Protein AF-A0A947C967-F1 (afdb_monomer_lite)

Sequence (89 aa):
IIDDCTVRVDDFVYDGTGIDVRFYGGLGGDYSGGFSMSEEDLRRIGGYDGSEPVYAQLPEDRTFDDLDGISVWCVPVSASFGDGLFTNP

Structure (mmCIF, N/CA/C/O backbone):
data_AF-A0A947C967-F1
#
_entry.id   AF-A0A947C967-F1
#
loop_
_atom_site.group_PDB
_atom_site.id
_atom_site.type_symbol
_atom_site.label_atom_id
_atom_site.label_alt_id
_atom_site.label_comp_id
_atom_site.label_asym_id
_atom_site.label_entity_id
_atom_site.label_seq_id
_atom_site.pdbx_PDB_ins_code
_atom_site.Cartn_x
_atom_site.Cartn_y
_atom_site.Cartn_z
_atom_site.occupancy
_atom_site.B_iso_or_equiv
_atom_site.auth_seq_id
_atom_site.auth_comp_id
_atom_site.auth_asym_id
_atom_site.auth_atom_id
_atom_site.pdbx_PDB_model_num
ATOM 1 N N . ILE A 1 1 ? 1.448 -3.133 11.428 1.00 91.38 1 ILE A N 1
ATOM 2 C CA . ILE A 1 1 ? 0.625 -2.055 12.028 1.00 91.38 1 ILE A CA 1
ATOM 3 C C . ILE A 1 1 ? 1.423 -1.477 13.185 1.00 91.38 1 ILE A C 1
ATOM 5 O O . ILE A 1 1 ? 1.916 -2.266 13.985 1.00 91.38 1 ILE A O 1
ATOM 9 N N . ILE A 1 2 ? 1.650 -0.162 13.205 1.00 94.31 2 ILE A N 1
ATOM 10 C CA . ILE A 1 2 ? 2.488 0.492 14.231 1.00 94.31 2 ILE A CA 1
ATOM 11 C C . ILE A 1 2 ? 1.702 1.429 15.158 1.00 94.31 2 ILE A C 1
ATOM 13 O O . ILE A 1 2 ? 2.162 1.690 16.267 1.00 94.31 2 ILE A O 1
ATOM 17 N N . ASP A 1 3 ? 0.518 1.871 14.736 1.00 93.81 3 ASP A N 1
ATOM 18 C CA . ASP A 1 3 ? -0.448 2.662 15.507 1.00 93.81 3 ASP A CA 1
ATOM 19 C C . ASP A 1 3 ? -1.855 2.505 14.897 1.00 93.81 3 ASP A C 1
ATOM 21 O O . ASP A 1 3 ? -2.031 1.691 13.989 1.00 93.81 3 ASP A O 1
ATOM 25 N N . ASP A 1 4 ? -2.839 3.261 15.398 1.00 92.62 4 ASP A N 1
ATOM 26 C CA . ASP A 1 4 ? -4.268 3.141 15.063 1.00 92.62 4 ASP A CA 1
ATOM 27 C C . ASP A 1 4 ? -4.623 3.496 13.611 1.00 92.62 4 ASP A C 1
ATOM 29 O O . ASP A 1 4 ? -5.714 3.153 13.157 1.00 92.62 4 ASP A O 1
ATOM 33 N N . CYS A 1 5 ? -3.726 4.145 12.861 1.00 95.00 5 CYS A N 1
ATOM 34 C CA . CYS A 1 5 ? -3.967 4.473 11.457 1.00 95.00 5 CYS A CA 1
ATOM 35 C C . CYS A 1 5 ? -2.805 4.153 10.515 1.00 95.00 5 CYS A C 1
ATOM 37 O O . CYS A 1 5 ? -2.948 4.364 9.313 1.00 95.00 5 CYS A O 1
ATOM 39 N N . THR A 1 6 ? -1.686 3.608 11.003 1.00 96.25 6 THR A N 1
ATOM 40 C CA . THR A 1 6 ? -0.473 3.455 10.187 1.00 96.25 6 THR A CA 1
ATOM 41 C C . THR A 1 6 ? 0.002 2.008 10.054 1.00 96.25 6 THR A C 1
ATOM 43 O O . THR A 1 6 ? 0.274 1.285 11.023 1.00 96.25 6 THR A O 1
ATOM 46 N N . VAL A 1 7 ? 0.206 1.597 8.804 1.00 96.25 7 VAL A N 1
ATOM 47 C CA . VAL A 1 7 ? 0.916 0.375 8.422 1.00 96.25 7 VAL A CA 1
ATOM 48 C C . VAL A 1 7 ? 2.303 0.758 7.922 1.00 96.25 7 VAL A C 1
ATOM 50 O O . VAL A 1 7 ? 2.450 1.452 6.922 1.00 96.25 7 VAL A O 1
ATOM 53 N N . ARG A 1 8 ? 3.337 0.275 8.612 1.00 96.06 8 ARG A N 1
ATOM 54 C CA . ARG A 1 8 ? 4.717 0.312 8.125 1.00 96.06 8 ARG A CA 1
ATOM 55 C C . ARG A 1 8 ? 4.976 -0.901 7.231 1.00 96.06 8 ARG A C 1
ATOM 57 O O . ARG A 1 8 ? 4.698 -2.025 7.650 1.00 96.06 8 ARG A O 1
ATOM 64 N N . VAL A 1 9 ? 5.509 -0.656 6.040 1.00 95.94 9 VAL A N 1
ATOM 65 C CA . VAL A 1 9 ? 5.937 -1.659 5.063 1.00 95.94 9 VAL A CA 1
ATOM 66 C C . VAL A 1 9 ? 7.461 -1.615 4.986 1.00 95.94 9 VAL A C 1
ATOM 68 O O . VAL A 1 9 ? 8.043 -0.647 4.497 1.00 95.94 9 VAL A O 1
ATOM 71 N N . ASP A 1 10 ? 8.096 -2.648 5.527 1.00 95.94 10 ASP A N 1
ATOM 72 C CA . ASP A 1 10 ? 9.547 -2.834 5.503 1.00 95.94 10 ASP A CA 1
ATOM 73 C C . ASP A 1 10 ? 9.989 -3.605 4.255 1.00 95.94 10 ASP A C 1
ATOM 75 O O . ASP A 1 10 ? 9.174 -4.270 3.613 1.00 95.94 10 ASP A O 1
ATOM 79 N N . ASP A 1 11 ? 11.274 -3.485 3.904 1.00 96.25 11 ASP A N 1
ATOM 80 C CA . ASP A 1 11 ? 11.892 -4.159 2.752 1.00 96.25 11 ASP A CA 1
ATOM 81 C C . ASP A 1 11 ? 11.102 -3.956 1.440 1.00 96.25 11 ASP A C 1
ATOM 83 O O . ASP A 1 11 ? 11.028 -4.830 0.573 1.00 96.25 11 ASP A O 1
ATOM 8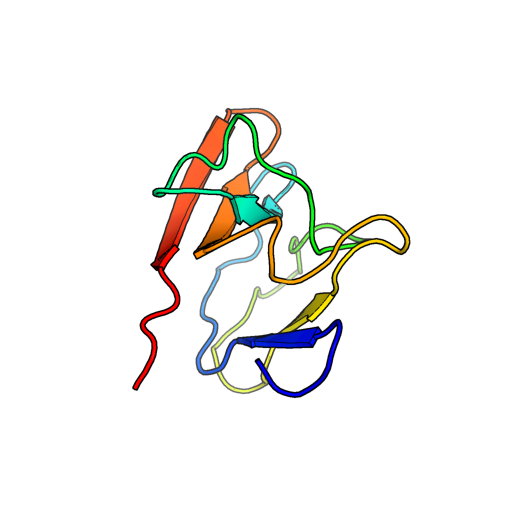7 N N . PHE A 1 12 ? 10.480 -2.780 1.293 1.00 96.88 12 PHE A N 1
ATOM 88 C CA . PHE A 1 12 ? 9.627 -2.463 0.155 1.00 96.88 12 PHE A CA 1
ATOM 89 C C . PHE A 1 1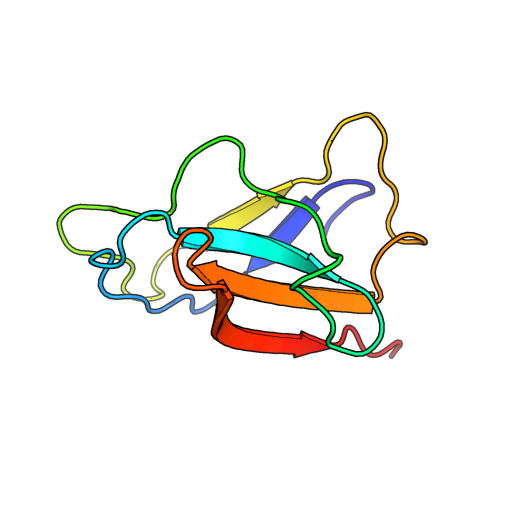2 ? 10.458 -2.207 -1.106 1.00 96.88 12 PHE A C 1
ATOM 91 O O . PHE A 1 12 ? 11.088 -1.156 -1.252 1.00 96.88 12 PHE A O 1
ATOM 98 N N . VAL A 1 13 ? 10.433 -3.167 -2.032 1.00 96.94 13 VAL A N 1
ATOM 99 C CA . VAL A 1 13 ? 11.113 -3.077 -3.328 1.00 96.94 13 VAL A CA 1
ATOM 100 C C . VAL A 1 13 ? 10.086 -2.927 -4.440 1.00 96.94 13 VAL A C 1
ATOM 102 O O . VAL A 1 13 ? 9.268 -3.816 -4.675 1.00 96.94 13 VAL A O 1
ATOM 105 N N . TYR A 1 14 ? 10.150 -1.809 -5.152 1.00 96.88 14 TYR A N 1
ATOM 106 C CA . TYR A 1 14 ? 9.253 -1.505 -6.261 1.00 96.88 14 TYR A CA 1
ATOM 107 C C . TYR A 1 14 ? 9.927 -0.514 -7.212 1.00 96.88 14 TYR A C 1
ATOM 109 O O . TYR A 1 14 ? 10.530 0.458 -6.774 1.00 96.88 14 TYR A O 1
ATOM 117 N N . ASP A 1 15 ? 9.831 -0.729 -8.521 1.00 95.75 15 ASP A N 1
ATOM 118 C CA . ASP A 1 15 ? 10.539 0.089 -9.515 1.00 95.75 15 ASP A CA 1
ATOM 119 C C . ASP A 1 15 ? 9.947 1.501 -9.708 1.00 95.75 15 ASP A C 1
ATOM 121 O O . ASP A 1 15 ? 10.591 2.360 -10.311 1.00 95.75 15 ASP A O 1
ATOM 125 N N . GLY A 1 16 ? 8.746 1.759 -9.177 1.00 95.56 16 GLY A N 1
ATOM 126 C CA . GLY A 1 16 ? 8.097 3.068 -9.220 1.00 95.56 16 GLY A CA 1
ATOM 127 C C . GLY A 1 16 ? 7.490 3.433 -10.578 1.00 95.56 16 GLY A C 1
ATOM 128 O O . GLY A 1 16 ? 7.263 4.620 -10.812 1.00 95.56 16 GLY A O 1
ATOM 129 N N . THR A 1 17 ? 7.261 2.470 -11.485 1.00 95.75 17 THR A N 1
ATOM 130 C CA . THR A 1 17 ? 6.915 2.759 -12.897 1.00 95.75 17 THR A CA 1
ATOM 131 C C . THR A 1 17 ? 5.452 2.531 -13.295 1.00 95.75 17 THR A C 1
ATOM 133 O O . THR A 1 17 ? 5.061 2.885 -14.410 1.00 95.75 17 THR A O 1
ATOM 136 N N . GLY A 1 18 ? 4.623 1.972 -12.411 1.00 94.44 18 GLY A N 1
ATOM 137 C CA . GLY A 1 18 ? 3.185 1.783 -12.639 1.00 94.44 18 GLY A CA 1
ATOM 138 C C . GLY A 1 18 ? 2.418 3.098 -12.851 1.00 94.44 18 GLY A C 1
ATOM 139 O O . GLY A 1 18 ? 2.955 4.176 -12.648 1.00 94.44 18 GLY A O 1
ATOM 140 N N . ILE A 1 19 ? 1.162 3.028 -13.309 1.00 95.38 19 ILE A N 1
ATOM 141 C CA . ILE A 1 19 ? 0.425 4.207 -13.815 1.00 95.38 19 ILE A CA 1
ATOM 142 C C . ILE A 1 19 ? -0.082 5.119 -12.685 1.00 95.38 19 ILE A C 1
ATOM 144 O O . ILE A 1 19 ? 0.130 6.328 -12.741 1.00 95.38 19 ILE A O 1
ATOM 148 N N . ASP A 1 20 ? -0.792 4.535 -11.721 1.00 97.00 20 ASP A N 1
ATOM 149 C CA . ASP A 1 20 ? -1.203 5.132 -10.444 1.00 97.00 20 ASP A CA 1
ATOM 150 C C . ASP A 1 20 ? -1.231 3.973 -9.451 1.00 97.00 20 ASP A C 1
ATOM 152 O O . ASP A 1 20 ? -2.132 3.128 -9.511 1.00 97.00 20 ASP A O 1
ATOM 156 N N . VAL A 1 21 ? -0.166 3.852 -8.659 1.00 97.94 21 VAL A N 1
ATOM 157 C CA . VAL A 1 21 ? 0.050 2.719 -7.761 1.00 97.94 21 VAL A CA 1
ATOM 158 C C . VAL A 1 21 ? 0.011 3.210 -6.334 1.00 97.94 21 VAL A C 1
ATOM 160 O O . VAL A 1 21 ? 0.695 4.158 -5.983 1.00 97.94 21 VAL A O 1
ATOM 163 N N . ARG A 1 22 ? -0.780 2.572 -5.483 1.00 98.19 22 ARG A N 1
ATOM 164 C CA . ARG A 1 22 ? -0.956 3.002 -4.094 1.00 98.19 22 ARG A CA 1
ATOM 165 C C . ARG A 1 22 ? -0.981 1.801 -3.177 1.00 98.19 22 ARG A C 1
ATOM 167 O O . ARG A 1 22 ? -1.245 0.686 -3.627 1.00 98.19 22 ARG A O 1
ATOM 174 N N . PHE A 1 23 ? -0.783 2.028 -1.888 1.00 98.31 23 PHE A N 1
ATOM 175 C CA . PHE A 1 23 ? -1.200 1.030 -0.917 1.00 98.31 23 PHE A CA 1
ATOM 176 C C . PHE A 1 23 ? -2.720 1.019 -0.839 1.00 98.31 23 PHE A C 1
ATOM 178 O O . PHE A 1 23 ? -3.337 2.071 -0.701 1.00 98.31 23 PHE A O 1
ATOM 185 N N . TYR A 1 24 ? -3.319 -0.159 -0.950 1.00 98.12 24 TYR A N 1
ATOM 186 C CA . TYR A 1 24 ? -4.760 -0.3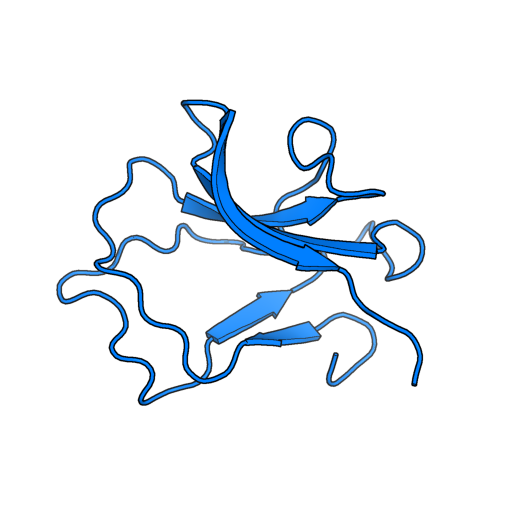59 -0.846 1.00 98.12 24 TYR A CA 1
ATOM 187 C C . TYR A 1 24 ? -5.078 -1.313 0.293 1.00 98.12 24 TYR A C 1
ATOM 189 O O . TYR A 1 24 ? -4.491 -2.390 0.375 1.00 98.12 24 TYR A O 1
ATOM 197 N N . GLY A 1 25 ? -6.028 -0.917 1.133 1.00 98.06 25 GLY A N 1
ATOM 198 C CA . GLY A 1 25 ? -6.662 -1.781 2.119 1.00 98.06 25 GLY A CA 1
ATOM 199 C C . GLY A 1 25 ? -7.823 -2.544 1.493 1.00 98.06 25 GLY A C 1
ATOM 200 O O . GLY A 1 25 ? -8.560 -1.983 0.679 1.00 98.06 25 GLY A O 1
ATOM 201 N N . GLY A 1 26 ? -7.989 -3.811 1.861 1.00 97.50 26 GLY A N 1
ATOM 202 C CA . GLY A 1 26 ? -9.087 -4.657 1.389 1.00 97.50 26 GLY A CA 1
ATOM 203 C C . GLY A 1 26 ? -9.436 -5.764 2.379 1.00 97.50 26 GLY A C 1
ATOM 204 O O . GLY A 1 26 ? -8.716 -5.974 3.357 1.00 97.50 26 GLY A O 1
ATOM 205 N N . LEU A 1 27 ? -10.543 -6.461 2.110 1.00 96.94 27 LEU A N 1
ATOM 206 C CA . LEU A 1 27 ? -11.031 -7.590 2.909 1.00 96.94 27 LEU A CA 1
ATOM 207 C C . LEU A 1 27 ? -10.920 -8.896 2.121 1.00 96.94 27 LEU A C 1
ATOM 209 O O . LEU A 1 27 ? -11.348 -8.968 0.969 1.00 96.94 27 LEU A O 1
ATOM 213 N N . GLY A 1 28 ? -10.373 -9.945 2.731 1.00 94.81 28 GLY A N 1
ATOM 214 C CA . GLY A 1 28 ? -10.241 -11.270 2.129 1.00 94.81 28 GLY A CA 1
ATOM 215 C C . GLY A 1 28 ? -9.435 -11.285 0.826 1.00 94.81 28 GLY A C 1
ATOM 216 O O . GLY A 1 28 ? -9.676 -12.139 -0.026 1.00 94.81 28 GLY A O 1
ATOM 217 N N . GLY A 1 29 ? -8.519 -10.328 0.645 1.00 95.25 29 GLY A N 1
ATOM 218 C CA . GLY A 1 29 ? -7.754 -10.147 -0.593 1.00 95.25 29 GLY A CA 1
ATOM 219 C C . GLY A 1 29 ? -8.522 -9.461 -1.733 1.00 95.25 29 GLY A C 1
ATOM 220 O O . GLY A 1 29 ? -8.008 -9.383 -2.849 1.00 95.25 29 GLY A O 1
ATOM 221 N N . ASP A 1 30 ? -9.736 -8.953 -1.493 1.00 96.81 30 ASP A N 1
ATOM 222 C CA . ASP A 1 30 ? -10.432 -8.093 -2.452 1.00 96.81 30 ASP A CA 1
ATOM 223 C C . ASP A 1 30 ? -10.000 -6.630 -2.290 1.00 96.81 30 ASP A C 1
ATOM 225 O O . ASP A 1 30 ? -10.505 -5.887 -1.448 1.00 96.81 30 ASP A O 1
ATOM 229 N N . TYR A 1 31 ? -9.066 -6.210 -3.142 1.00 97.81 31 TYR A N 1
ATOM 230 C CA . TYR A 1 31 ? -8.601 -4.822 -3.234 1.00 97.81 31 TYR A CA 1
ATOM 231 C C . TYR A 1 31 ? -9.378 -4.002 -4.270 1.00 97.81 31 TYR A C 1
ATOM 233 O O . TYR A 1 31 ? -9.273 -2.776 -4.295 1.00 97.81 31 TYR A O 1
ATOM 241 N N . SER A 1 32 ? -10.193 -4.653 -5.107 1.00 96.94 32 SER A N 1
ATOM 242 C CA . SER A 1 32 ? -11.018 -3.972 -6.109 1.00 96.94 32 SER A CA 1
ATOM 243 C C . SER A 1 32 ? -12.198 -3.234 -5.472 1.00 96.94 32 SER A C 1
ATOM 245 O O . SER A 1 32 ? -12.540 -2.135 -5.907 1.00 96.94 32 SER A O 1
ATOM 247 N N . GLY A 1 33 ? -12.766 -3.806 -4.404 1.00 96.12 33 GLY A N 1
ATOM 248 C CA . GLY A 1 33 ? -13.716 -3.152 -3.501 1.00 96.12 33 GLY A CA 1
ATOM 249 C C . GLY A 1 33 ? -13.060 -2.404 -2.333 1.00 96.12 33 GLY A C 1
ATOM 250 O O . GLY A 1 33 ? -13.766 -1.937 -1.441 1.00 96.12 33 GLY A O 1
ATOM 251 N N . GLY A 1 34 ? -11.727 -2.324 -2.322 1.00 96.88 34 GLY A N 1
ATOM 252 C CA . GLY A 1 34 ? -10.933 -1.725 -1.255 1.00 96.88 34 GLY A CA 1
ATOM 253 C C . GLY A 1 34 ? -10.853 -0.199 -1.312 1.00 96.88 34 GLY A C 1
ATOM 254 O O . GLY A 1 34 ? -11.589 0.476 -2.036 1.00 96.88 34 GLY A O 1
ATOM 255 N N . PHE A 1 35 ? -9.917 0.362 -0.551 1.00 97.88 35 PHE A N 1
ATOM 256 C CA . PHE A 1 35 ? -9.685 1.805 -0.486 1.00 97.88 35 PHE A CA 1
ATOM 257 C C . PHE A 1 35 ? -8.197 2.148 -0.443 1.00 97.88 35 PHE A C 1
ATOM 259 O O . PHE A 1 35 ? -7.378 1.374 0.046 1.00 97.88 35 PHE A O 1
ATOM 266 N N . SER A 1 36 ? -7.852 3.337 -0.945 1.00 97.62 36 SER A N 1
ATOM 267 C CA . SER A 1 36 ? -6.476 3.836 -0.901 1.00 97.62 36 SER A CA 1
ATOM 268 C C . SER A 1 36 ? -6.066 4.152 0.534 1.00 97.62 36 SER A C 1
ATOM 270 O O . SER A 1 36 ? -6.778 4.851 1.248 1.00 97.62 36 SER A O 1
ATOM 272 N N . MET A 1 37 ? -4.881 3.688 0.909 1.00 97.62 37 MET A N 1
ATOM 273 C CA . MET A 1 37 ? -4.150 4.034 2.128 1.00 97.62 37 MET A CA 1
ATOM 274 C C . MET A 1 37 ? -2.916 4.894 1.809 1.00 97.62 37 MET A C 1
ATOM 276 O O . MET A 1 37 ? -1.914 4.893 2.524 1.00 97.62 37 MET A O 1
ATOM 280 N N . SER A 1 38 ? -2.930 5.569 0.663 1.00 95.44 38 SER A N 1
ATOM 281 C CA . SER A 1 38 ? -1.895 6.517 0.250 1.00 95.44 38 SER A CA 1
ATOM 282 C C . SER A 1 38 ? -2.556 7.793 -0.251 1.00 95.44 38 SER A C 1
ATOM 284 O O . SER A 1 38 ? -3.477 7.734 -1.076 1.00 95.44 38 SER A O 1
ATOM 286 N N . GLU A 1 39 ? -2.094 8.938 0.253 1.00 89.31 39 GLU A N 1
ATOM 287 C CA . GLU A 1 39 ? -2.507 10.248 -0.260 1.00 89.31 39 GLU A CA 1
ATOM 288 C C . GLU A 1 39 ? -1.964 10.468 -1.675 1.00 89.31 39 GLU A C 1
ATOM 290 O O . GLU A 1 39 ? -2.694 10.889 -2.574 1.00 89.31 39 GLU A O 1
ATOM 295 N N . GLU A 1 40 ? -0.697 10.107 -1.877 1.00 93.19 40 GLU A N 1
ATOM 296 C CA . GLU A 1 40 ? 0.002 10.201 -3.152 1.00 93.19 40 GLU A CA 1
ATOM 297 C C . GLU A 1 40 ? 0.285 8.818 -3.748 1.00 93.19 40 GLU A C 1
ATOM 299 O O . GLU A 1 40 ? 0.272 7.787 -3.075 1.00 93.19 40 GLU A O 1
ATOM 304 N N . ASP A 1 41 ? 0.533 8.817 -5.049 1.00 94.69 41 ASP A N 1
ATOM 305 C CA . ASP A 1 41 ? 0.966 7.654 -5.812 1.00 94.69 41 ASP A CA 1
ATOM 306 C C . ASP A 1 41 ? 2.410 7.258 -5.449 1.00 94.69 41 ASP A C 1
ATOM 308 O O . ASP A 1 41 ? 3.279 8.107 -5.262 1.00 94.69 41 ASP A O 1
ATOM 312 N N . LEU A 1 42 ? 2.675 5.955 -5.408 1.00 96.50 42 L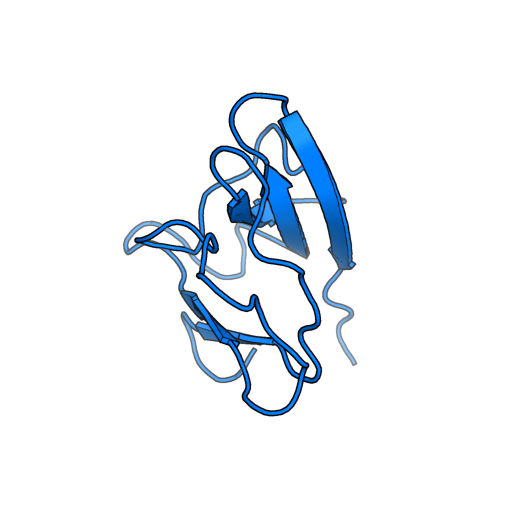EU A N 1
ATOM 313 C CA . LEU A 1 42 ? 3.972 5.319 -5.195 1.00 96.50 42 LEU A CA 1
ATOM 314 C C . LEU A 1 42 ? 4.874 5.373 -6.440 1.00 96.50 42 LEU A C 1
ATOM 316 O O . LEU A 1 42 ? 5.876 4.670 -6.521 1.00 96.50 42 LEU A O 1
ATOM 320 N N . ARG A 1 43 ? 4.562 6.164 -7.464 1.00 95.12 43 ARG A N 1
ATOM 321 C CA . ARG A 1 43 ? 5.527 6.456 -8.527 1.00 95.12 43 ARG A CA 1
ATOM 322 C C . ARG A 1 43 ? 6.671 7.308 -7.990 1.00 95.12 43 ARG A C 1
ATOM 324 O O . ARG A 1 43 ? 6.475 8.402 -7.467 1.00 95.12 43 ARG A O 1
ATOM 331 N N . ARG A 1 44 ? 7.901 6.854 -8.227 1.00 93.19 44 ARG A N 1
ATOM 332 C CA . ARG A 1 44 ? 9.119 7.558 -7.817 1.00 93.19 44 ARG A CA 1
ATOM 333 C C . ARG A 1 44 ? 10.241 7.288 -8.809 1.00 93.19 44 ARG A C 1
ATOM 335 O O . ARG A 1 44 ? 10.500 6.142 -9.161 1.00 93.19 44 ARG A O 1
ATOM 342 N N . ILE A 1 45 ? 10.949 8.335 -9.242 1.00 93.06 45 ILE A N 1
ATOM 343 C CA . ILE A 1 45 ? 12.157 8.167 -10.065 1.00 93.06 45 ILE A CA 1
ATOM 344 C C . ILE A 1 45 ? 13.202 7.405 -9.242 1.00 93.06 45 ILE A C 1
ATOM 346 O O . ILE A 1 45 ? 13.592 7.865 -8.171 1.00 93.06 45 ILE A O 1
ATOM 350 N N . GLY A 1 46 ? 13.656 6.263 -9.760 1.00 93.50 46 GLY A N 1
ATOM 351 C CA . GLY A 1 46 ? 14.589 5.367 -9.070 1.00 93.50 46 GLY A CA 1
ATOM 352 C C . GLY A 1 46 ? 13.921 4.319 -8.174 1.00 93.50 46 GLY A C 1
ATOM 353 O O . GLY A 1 46 ? 14.624 3.446 -7.677 1.00 93.50 46 GLY A O 1
ATOM 354 N N . GLY A 1 47 ? 12.594 4.365 -8.019 1.00 96.12 47 GLY A N 1
ATOM 355 C CA . GLY A 1 47 ? 11.831 3.384 -7.256 1.00 96.12 47 GLY A CA 1
ATOM 356 C C . GLY A 1 47 ? 12.135 3.379 -5.756 1.00 96.12 47 GLY A C 1
ATOM 357 O O . GLY A 1 47 ? 12.550 4.382 -5.169 1.00 96.12 47 GLY A O 1
ATOM 358 N N . TYR A 1 48 ? 11.891 2.221 -5.157 1.00 97.12 48 TYR A N 1
ATOM 359 C CA . TYR A 1 48 ? 12.145 1.854 -3.772 1.00 97.12 48 TYR A CA 1
ATOM 360 C C . TYR A 1 48 ? 13.021 0.606 -3.796 1.00 97.12 48 TYR A C 1
ATOM 362 O O . TYR A 1 48 ? 12.719 -0.360 -4.499 1.00 97.12 48 TYR A O 1
ATOM 370 N N . ASP A 1 49 ? 14.115 0.632 -3.047 1.00 97.25 49 ASP A N 1
ATOM 371 C CA . ASP A 1 49 ? 15.127 -0.427 -3.018 1.00 97.25 49 ASP A CA 1
ATOM 372 C C . ASP A 1 49 ? 15.087 -1.260 -1.727 1.00 97.25 49 ASP A C 1
ATOM 374 O O . ASP A 1 49 ? 15.964 -2.093 -1.500 1.00 97.25 49 ASP A O 1
ATOM 378 N N . GLY A 1 50 ? 14.072 -1.043 -0.885 1.00 97.00 50 GLY A N 1
ATOM 379 C CA . GLY A 1 50 ? 13.901 -1.705 0.406 1.00 97.00 50 GLY A CA 1
ATOM 380 C C . GLY A 1 50 ? 14.773 -1.152 1.536 1.00 97.00 50 GLY A C 1
ATOM 381 O O . GLY A 1 50 ? 14.670 -1.645 2.654 1.00 97.00 50 GLY A O 1
ATOM 382 N N . SER A 1 51 ? 15.609 -0.135 1.290 1.00 97.19 51 SER A N 1
ATOM 383 C CA . SER A 1 51 ? 16.489 0.428 2.327 1.00 97.19 51 SER A CA 1
ATOM 384 C C . SER A 1 51 ? 15.756 1.282 3.367 1.00 97.19 51 SER A C 1
ATOM 386 O O . SER A 1 51 ? 16.211 1.385 4.509 1.00 97.19 51 SER A O 1
ATOM 388 N N . GLU A 1 52 ? 14.618 1.867 2.993 1.00 96.06 52 GLU A N 1
ATOM 389 C CA . GLU A 1 52 ? 13.774 2.686 3.861 1.00 96.06 52 GLU A CA 1
ATOM 390 C C . GLU A 1 52 ? 12.352 2.113 3.924 1.00 96.06 52 GLU A C 1
ATOM 392 O O . GLU A 1 52 ? 11.822 1.666 2.902 1.00 96.06 52 GLU A O 1
ATOM 397 N N . PRO A 1 53 ? 11.700 2.148 5.101 1.00 96.62 53 PRO A N 1
ATOM 398 C CA . PRO A 1 53 ? 10.305 1.758 5.205 1.00 96.62 53 PRO A CA 1
ATOM 399 C C . PRO A 1 53 ? 9.402 2.755 4.479 1.00 96.62 53 PRO A C 1
ATOM 401 O O . PRO A 1 53 ? 9.652 3.964 4.479 1.00 96.62 53 PRO A O 1
ATOM 404 N N . VAL A 1 54 ? 8.294 2.251 3.944 1.00 96.31 54 VAL A N 1
ATOM 405 C CA . VAL A 1 54 ? 7.210 3.078 3.404 1.00 96.31 54 VAL A CA 1
ATOM 406 C C . VAL A 1 54 ? 5.981 2.923 4.287 1.00 96.31 54 VAL A C 1
ATOM 408 O O . VAL A 1 54 ? 5.756 1.872 4.886 1.00 96.31 54 VAL A O 1
ATOM 411 N N . TYR A 1 55 ? 5.195 3.984 4.407 1.00 96.62 55 TYR A N 1
ATOM 412 C CA . TYR A 1 55 ? 4.048 4.028 5.301 1.00 96.62 55 TYR A CA 1
ATOM 413 C C . TYR A 1 55 ? 2.761 4.134 4.492 1.00 96.62 55 TYR A C 1
ATOM 415 O O . TYR A 1 55 ? 2.652 4.965 3.592 1.00 96.62 55 TYR A O 1
ATOM 423 N N . ALA A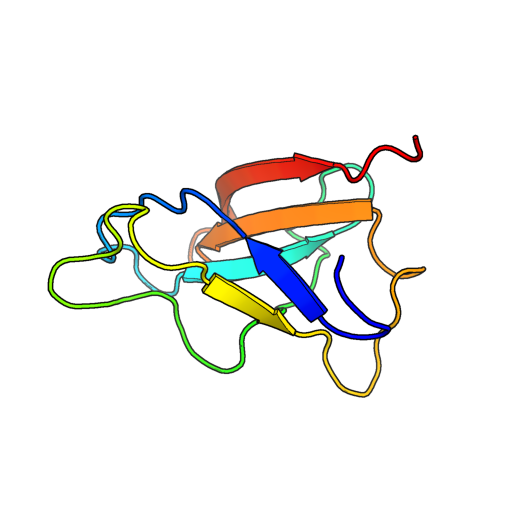 1 56 ? 1.798 3.286 4.831 1.00 97.38 56 ALA A N 1
ATOM 424 C CA . ALA A 1 56 ? 0.426 3.374 4.368 1.00 97.38 56 ALA A CA 1
ATOM 425 C C . ALA A 1 56 ? -0.441 3.859 5.530 1.00 97.38 56 ALA A C 1
ATOM 427 O O . ALA A 1 56 ? -0.340 3.333 6.642 1.00 97.38 56 ALA A O 1
ATOM 428 N N . GLN A 1 57 ? -1.278 4.855 5.274 1.00 97.19 57 GLN A N 1
ATOM 429 C CA . GLN A 1 57 ? -2.087 5.513 6.287 1.00 97.19 57 GLN A CA 1
ATOM 430 C C . GLN A 1 57 ? -3.570 5.342 5.976 1.00 97.19 57 GLN A C 1
ATOM 432 O O . GLN A 1 57 ? -3.998 5.526 4.837 1.00 97.19 57 GLN A O 1
ATOM 437 N N . LEU A 1 58 ? -4.355 4.969 6.983 1.00 97.00 58 LEU A N 1
ATOM 438 C CA . LEU A 1 58 ? -5.804 4.900 6.862 1.00 97.00 58 LEU A CA 1
ATOM 439 C C . LEU A 1 58 ? -6.377 6.303 6.601 1.00 97.00 58 LEU A C 1
ATOM 441 O O . LEU A 1 58 ? -5.955 7.261 7.255 1.00 97.00 58 LEU A O 1
ATOM 445 N N . PRO A 1 59 ? -7.350 6.432 5.682 1.00 96.19 59 PRO A N 1
ATOM 446 C CA . PRO A 1 59 ? -8.173 7.632 5.574 1.00 96.19 59 PRO A CA 1
ATOM 447 C C . PRO A 1 59 ? -8.897 7.943 6.890 1.00 96.19 59 PRO A C 1
ATOM 449 O O . PRO A 1 59 ? -9.176 7.039 7.676 1.00 96.19 59 PRO A O 1
ATOM 452 N N . GLU A 1 60 ? -9.267 9.209 7.103 1.00 93.56 60 GLU A N 1
ATOM 453 C CA . GLU A 1 60 ? -9.925 9.662 8.342 1.00 93.56 60 GLU A CA 1
ATOM 454 C C . GLU A 1 60 ? -11.236 8.915 8.665 1.00 93.56 60 GLU A C 1
ATOM 456 O O . GLU A 1 60 ? -11.630 8.840 9.827 1.00 93.56 60 GLU A O 1
ATOM 461 N N . ASP A 1 61 ? -11.919 8.364 7.657 1.00 94.31 61 ASP A N 1
ATOM 462 C CA . ASP A 1 61 ? -13.181 7.626 7.789 1.00 94.31 61 ASP A CA 1
ATOM 463 C C . ASP A 1 61 ? -13.021 6.103 7.935 1.00 94.31 61 ASP A C 1
ATOM 465 O O . ASP A 1 61 ? -14.022 5.389 7.859 1.00 94.31 61 ASP A O 1
ATOM 469 N N . ARG A 1 62 ? -11.795 5.592 8.120 1.00 96.31 62 ARG A N 1
ATOM 470 C CA . ARG A 1 62 ? -11.500 4.149 8.116 1.00 96.31 62 ARG A CA 1
ATOM 471 C C . ARG A 1 62 ? -10.787 3.677 9.370 1.00 96.31 62 ARG A C 1
ATOM 473 O O . ARG A 1 62 ? -9.993 4.402 9.964 1.00 96.31 62 ARG A O 1
ATOM 480 N N . THR A 1 63 ? -11.035 2.425 9.739 1.00 95.62 63 THR A N 1
ATOM 481 C CA . THR A 1 63 ? -10.344 1.733 10.834 1.00 95.62 63 THR A CA 1
ATOM 482 C C . THR A 1 63 ? -9.751 0.409 10.357 1.00 95.62 63 THR A C 1
ATOM 484 O O . THR A 1 63 ? -10.033 -0.063 9.256 1.00 95.62 63 THR A O 1
ATOM 487 N N . PHE A 1 64 ? -8.940 -0.233 11.202 1.00 94.19 64 PHE A N 1
ATOM 488 C CA . PHE A 1 64 ? -8.432 -1.584 10.938 1.00 94.19 64 PHE A CA 1
ATOM 489 C C . PHE A 1 64 ? -9.502 -2.689 10.979 1.00 94.19 64 PHE A C 1
ATOM 491 O O . PHE A 1 64 ? -9.175 -3.835 10.701 1.00 94.19 64 PHE A O 1
ATOM 498 N N . ASP A 1 65 ? -10.767 -2.369 11.271 1.00 93.69 65 ASP A N 1
ATOM 499 C CA . ASP A 1 65 ? -11.887 -3.303 11.091 1.00 93.69 65 ASP A CA 1
ATOM 500 C C . ASP A 1 65 ? -12.390 -3.331 9.633 1.00 93.69 65 ASP A C 1
ATOM 502 O O . ASP A 1 65 ? -13.082 -4.267 9.233 1.00 93.69 65 ASP A O 1
ATOM 506 N N . ASP A 1 66 ? -12.041 -2.318 8.828 1.00 96.12 66 ASP A N 1
ATOM 507 C CA . ASP A 1 66 ? -12.453 -2.193 7.424 1.00 96.12 66 ASP A CA 1
ATOM 508 C C . ASP A 1 66 ? -11.517 -2.926 6.444 1.00 96.12 66 ASP A C 1
ATOM 510 O O . ASP A 1 66 ? -11.779 -2.947 5.239 1.00 96.12 66 ASP A O 1
ATOM 514 N N . LEU A 1 67 ? -10.413 -3.500 6.932 1.00 96.44 67 LEU A N 1
ATOM 515 C CA . LEU A 1 67 ? -9.439 -4.238 6.131 1.00 96.44 67 LEU A CA 1
ATOM 516 C C . LEU A 1 67 ? -8.793 -5.373 6.926 1.00 96.44 67 LEU A C 1
ATOM 518 O O . LEU A 1 67 ? -8.541 -5.256 8.119 1.00 96.44 67 LEU A O 1
ATOM 522 N N . ASP A 1 68 ? -8.430 -6.441 6.230 1.00 96.00 68 ASP A N 1
ATOM 523 C CA . ASP A 1 68 ? -7.605 -7.529 6.761 1.00 96.00 68 ASP A CA 1
ATOM 524 C C . ASP A 1 68 ? -6.361 -7.779 5.897 1.00 96.00 68 ASP A C 1
ATOM 526 O O . ASP A 1 68 ? -5.596 -8.704 6.161 1.00 96.00 68 ASP A O 1
ATOM 530 N N . GLY A 1 69 ? -6.125 -6.942 4.886 1.00 96.44 69 GLY A N 1
ATOM 531 C CA . GLY A 1 69 ? -4.972 -7.048 4.011 1.00 96.44 69 GLY A CA 1
ATOM 532 C C . GLY A 1 69 ? -4.590 -5.742 3.340 1.00 96.44 69 GLY A C 1
ATOM 533 O O . GLY A 1 69 ? -5.361 -4.783 3.289 1.00 96.44 69 GLY A O 1
ATOM 534 N N . ILE A 1 70 ? -3.382 -5.742 2.785 1.00 97.75 70 ILE A N 1
ATOM 535 C CA . ILE A 1 70 ? -2.782 -4.621 2.065 1.00 97.75 70 ILE A CA 1
ATOM 536 C C . ILE A 1 70 ? -2.256 -5.089 0.706 1.00 97.75 70 ILE A C 1
ATOM 538 O O . ILE A 1 70 ? -1.684 -6.173 0.603 1.00 97.75 70 ILE A O 1
ATOM 542 N N . SER A 1 71 ? -2.428 -4.270 -0.328 1.00 98.25 71 SER A N 1
ATOM 543 C CA . SER A 1 71 ? -1.891 -4.500 -1.671 1.00 98.25 71 SER A CA 1
ATOM 544 C C . SER A 1 71 ? -1.144 -3.280 -2.183 1.00 98.25 71 SER A C 1
ATOM 546 O O . SER A 1 71 ? -1.523 -2.141 -1.912 1.00 98.25 71 SER A O 1
ATOM 548 N N . VAL A 1 72 ? -0.101 -3.528 -2.968 1.00 98.12 72 VAL A N 1
ATOM 549 C CA . VAL A 1 72 ? 0.476 -2.564 -3.903 1.00 98.12 72 VAL A CA 1
ATOM 550 C C . VAL A 1 72 ? -0.408 -2.574 -5.144 1.00 98.12 72 VAL A C 1
ATOM 552 O O . VAL A 1 72 ? -0.266 -3.425 -6.022 1.00 98.12 72 VAL A O 1
ATOM 555 N N . TRP A 1 73 ? -1.371 -1.664 -5.198 1.00 98.31 73 TRP A N 1
ATOM 556 C CA . TRP A 1 73 ? -2.478 -1.730 -6.142 1.00 98.31 73 TRP A CA 1
ATOM 557 C C . TRP A 1 73 ? -2.357 -0.684 -7.241 1.00 98.31 73 TRP A C 1
ATOM 559 O O . TRP A 1 73 ? -2.248 0.510 -6.966 1.00 98.31 73 TRP A O 1
ATOM 569 N N . CYS A 1 74 ? -2.425 -1.124 -8.496 1.00 97.56 74 CYS A N 1
ATOM 570 C CA . CYS A 1 74 ? -2.481 -0.251 -9.661 1.00 97.56 74 CYS A CA 1
ATOM 571 C C . CYS A 1 74 ? -3.942 0.076 -9.994 1.00 97.56 74 CYS A C 1
ATOM 573 O O . CYS A 1 74 ? -4.651 -0.722 -10.618 1.00 97.56 74 CYS A O 1
ATOM 575 N N . VAL A 1 75 ? -4.387 1.270 -9.592 1.00 96.94 75 VAL A N 1
ATOM 576 C CA . VAL A 1 75 ? -5.785 1.726 -9.685 1.00 96.94 75 VAL A CA 1
ATOM 577 C C . VAL A 1 75 ? -6.357 1.626 -11.108 1.00 96.94 75 VAL A C 1
ATOM 579 O O . VAL A 1 75 ? -7.434 1.047 -11.265 1.00 96.94 75 VAL A O 1
ATOM 582 N N . PRO A 1 76 ? -5.675 2.112 -12.169 1.00 97.06 76 PRO A N 1
ATOM 583 C CA . PRO A 1 76 ? -6.282 2.237 -13.496 1.00 97.06 76 PRO A CA 1
ATOM 584 C C . PRO A 1 76 ? -6.563 0.902 -14.190 1.00 97.06 76 PRO A C 1
ATOM 586 O O . PRO A 1 76 ? -7.382 0.851 -15.104 1.00 97.06 76 PRO A O 1
ATOM 589 N N . VAL A 1 77 ? -5.864 -0.162 -13.790 1.00 96.31 77 VAL A N 1
ATOM 590 C CA . VAL A 1 77 ? -5.985 -1.503 -14.389 1.00 96.31 77 VAL A CA 1
ATOM 591 C C . VAL A 1 77 ? -6.517 -2.541 -13.407 1.00 96.31 77 VAL A C 1
ATOM 593 O O . VAL A 1 77 ? -6.637 -3.706 -13.774 1.00 96.31 77 VAL A O 1
ATOM 596 N N . SER A 1 78 ? -6.838 -2.121 -12.181 1.00 96.88 78 SER A N 1
ATOM 597 C CA . SER A 1 78 ? -7.376 -2.976 -11.124 1.00 96.88 78 SER A CA 1
ATOM 598 C C . SER A 1 78 ? -6.536 -4.240 -10.900 1.00 96.88 78 SER A C 1
ATOM 600 O O . SER A 1 78 ? -7.048 -5.357 -10.966 1.00 96.88 78 SER A O 1
ATOM 602 N N . ALA A 1 79 ? -5.230 -4.059 -10.680 1.00 97.12 79 ALA A N 1
ATOM 603 C CA . ALA A 1 79 ? -4.289 -5.164 -10.510 1.00 97.12 79 ALA A CA 1
ATOM 604 C C . ALA A 1 79 ? -3.383 -4.977 -9.288 1.00 97.12 79 ALA A C 1
ATOM 606 O O . ALA A 1 79 ? -2.872 -3.882 -9.051 1.00 97.12 79 ALA A O 1
ATOM 607 N N . SER A 1 80 ? -3.142 -6.077 -8.571 1.00 97.50 80 SER A N 1
ATOM 608 C CA . SER A 1 80 ? -2.163 -6.164 -7.482 1.00 97.50 80 SER A CA 1
ATOM 609 C C . SER A 1 80 ? -0.771 -6.444 -8.051 1.00 97.50 80 SER A C 1
ATOM 611 O O . SER A 1 80 ? -0.605 -7.321 -8.901 1.00 97.50 80 SER A O 1
ATOM 613 N N . PHE A 1 81 ? 0.232 -5.705 -7.582 1.00 96.69 81 PHE A N 1
ATOM 614 C CA . PHE A 1 81 ? 1.659 -5.959 -7.834 1.00 96.69 81 PHE A CA 1
ATOM 615 C C . PHE A 1 81 ? 2.314 -6.753 -6.697 1.00 96.69 81 PHE A C 1
ATOM 617 O O . PHE A 1 81 ? 3.509 -7.038 -6.734 1.00 96.69 81 PHE A O 1
ATOM 624 N N . GLY A 1 82 ? 1.524 -7.118 -5.694 1.00 96.50 82 GLY A N 1
ATOM 625 C CA . GLY A 1 82 ? 1.952 -7.785 -4.481 1.00 96.50 82 GLY A CA 1
ATOM 626 C C . GLY A 1 82 ? 0.991 -7.426 -3.361 1.00 96.50 82 GLY A C 1
ATOM 627 O O . GLY A 1 82 ? 0.587 -6.270 -3.228 1.00 96.50 82 GLY A O 1
ATOM 628 N N . ASP A 1 83 ? 0.611 -8.419 -2.572 1.00 97.00 83 ASP A N 1
ATOM 629 C CA . ASP A 1 83 ? -0.348 -8.257 -1.493 1.00 97.00 83 ASP A CA 1
ATOM 630 C C . ASP A 1 83 ? -0.101 -9.251 -0.360 1.00 97.00 83 ASP A C 1
ATOM 632 O O . ASP A 1 83 ? 0.682 -10.197 -0.480 1.00 97.00 83 ASP A O 1
ATOM 636 N N . GLY A 1 84 ? -0.742 -8.982 0.772 1.00 94.81 84 GLY A N 1
ATOM 637 C CA . GLY A 1 84 ? -0.688 -9.833 1.943 1.00 94.81 84 GLY A CA 1
ATOM 638 C C . GLY A 1 84 ? -1.851 -9.567 2.886 1.00 94.81 84 GLY A C 1
ATOM 639 O O . GLY A 1 84 ? -2.403 -8.465 2.932 1.00 94.81 84 GLY A O 1
ATOM 640 N N . LEU A 1 85 ? -2.199 -10.594 3.659 1.00 95.25 85 LEU A N 1
ATOM 641 C CA . LEU A 1 85 ? -3.185 -10.509 4.731 1.00 95.25 85 LEU A CA 1
ATOM 642 C C . LEU A 1 85 ? -2.485 -10.314 6.076 1.00 95.25 85 LEU A C 1
ATOM 644 O O . LEU A 1 85 ? -1.442 -10.916 6.347 1.00 95.25 85 LEU A O 1
ATOM 648 N N . PHE A 1 86 ? -3.080 -9.499 6.938 1.00 92.00 86 PHE A N 1
ATOM 649 C CA . PHE A 1 86 ? -2.682 -9.376 8.327 1.00 92.00 86 PHE A CA 1
ATOM 650 C C . PHE A 1 86 ? -3.117 -10.634 9.074 1.00 92.00 86 PHE A C 1
ATOM 652 O O . PHE A 1 86 ? -4.300 -10.900 9.272 1.00 92.00 86 PHE A O 1
ATOM 659 N N . THR A 1 87 ? -2.150 -11.430 9.511 1.00 83.25 87 THR A N 1
ATOM 660 C CA . THR A 1 87 ? -2.417 -12.532 10.430 1.00 83.25 87 THR A CA 1
ATOM 661 C C . THR A 1 87 ? -2.343 -12.010 11.854 1.00 83.25 87 THR A C 1
ATOM 663 O O . THR A 1 87 ? -1.341 -11.396 12.231 1.00 83.25 87 THR A O 1
ATOM 666 N N . ASN A 1 88 ? -3.365 -12.285 12.663 1.00 68.31 88 ASN A N 1
ATOM 667 C CA . ASN A 1 88 ? -3.209 -12.135 14.103 1.00 68.31 88 ASN A CA 1
ATOM 668 C C . ASN A 1 88 ? -2.099 -13.099 14.569 1.00 68.31 88 ASN A C 1
ATOM 670 O O . ASN A 1 88 ? -2.087 -14.243 14.100 1.00 68.31 88 ASN A O 1
ATOM 674 N N . PRO A 1 89 ? -1.165 -12.662 15.429 1.00 55.94 89 PRO A N 1
ATOM 675 C CA . PRO A 1 89 ? -0.197 -13.569 16.036 1.00 55.94 89 PRO A CA 1
ATOM 676 C C . PRO A 1 89 ? -0.873 -14.678 16.854 1.00 55.94 89 PRO A C 1
ATOM 678 O O . PRO A 1 89 ? -2.031 -14.481 17.305 1.00 55.94 89 PRO A O 1
#

Radius of gyration: 12.25 Å; chains: 1; bounding box: 30×24×30 Å

Foldseek 3Di:
DPDFWKDKAALDFDQLPADFWAKWFAAPPPRVPTGGQDPGGQRDHRHDRRPDIDMGTHDPPDTPVHGQKIFRARPVVGDGPDMDGHDDD

pLDDT: mean 95.14, std 5.52, range [55.94, 98.31]

Secondary structure (DSSP, 8-state):
--SSSEEEE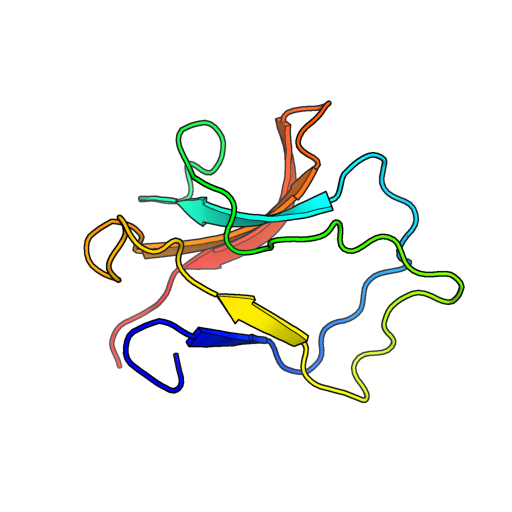-S-EE-S-SSSEEEEEEETTEEEEEEE--SS----TT-EESSS-EEEE--TT--TTS-SEEEEEEGGGTEEEEEEE----